Protein AF-A0A959A785-F1 (afdb_monomer_lite)

Secondary structure (DSSP, 8-state):
---HHHHHHHHHHTT--SS--EEE--SSTTTTHHHHHHHHHHHTT--SEEE-TTHHHHHHHTTPPP--S-PPPPPPPP--S-----

pLDDT: mean 85.13, std 17.61, range [33.28, 97.12]

Radius of gyration: 14.94 Å; chains: 1; bounding box: 43×20×35 Å

Sequence (86 aa):
MPPLDKFLQVLGRVGISHESHVVAYDDKYGALAAARFWWMLRAVGHRQVQVLDGGMQAALAAGFPANDANVEMPVPSACADEVVVT

Structure (mmCIF, N/CA/C/O backbone):
data_AF-A0A959A785-F1
#
_entry.id   AF-A0A959A785-F1
#
loop_
_atom_site.group_PDB
_atom_site.id
_atom_site.type_symbol
_atom_site.label_atom_id
_atom_site.label_alt_id
_atom_site.label_comp_id
_atom_site.label_asym_id
_atom_site.lab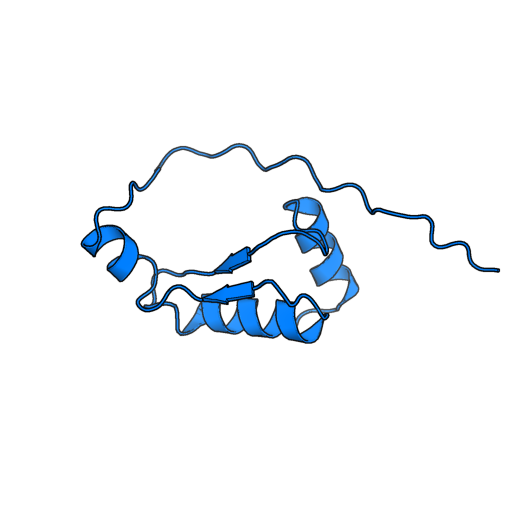el_entity_id
_atom_site.label_seq_id
_atom_site.pdbx_PDB_ins_code
_atom_site.Cartn_x
_atom_site.Cartn_y
_atom_site.Cartn_z
_atom_site.occupancy
_atom_site.B_iso_or_equiv
_atom_site.auth_seq_id
_atom_site.auth_comp_id
_atom_site.auth_asym_id
_atom_site.auth_atom_id
_atom_site.pdbx_PDB_model_num
ATOM 1 N N . MET A 1 1 ? 0.248 4.979 13.609 1.00 81.00 1 MET A N 1
ATOM 2 C CA . MET A 1 1 ? -0.966 5.005 12.761 1.00 81.00 1 MET A CA 1
ATOM 3 C C . MET A 1 1 ? -1.616 6.373 12.912 1.00 81.00 1 MET A C 1
ATOM 5 O O . MET A 1 1 ? -1.548 6.879 14.026 1.00 81.00 1 MET A O 1
ATOM 9 N N . PRO A 1 2 ? -2.172 6.994 11.855 1.00 92.81 2 PRO A N 1
ATOM 10 C CA . PRO A 1 2 ? -3.030 8.175 12.016 1.00 92.81 2 PRO A CA 1
ATOM 11 C C . PRO A 1 2 ? -4.321 7.825 12.790 1.00 92.81 2 PRO A C 1
ATOM 13 O O . PRO A 1 2 ? -4.587 6.637 12.997 1.00 92.81 2 PRO A O 1
ATOM 16 N N . PRO A 1 3 ? -5.128 8.820 13.206 1.00 96.62 3 PRO A N 1
ATOM 17 C CA . PRO A 1 3 ? -6.450 8.572 13.779 1.00 96.62 3 PRO A CA 1
ATOM 18 C C . PRO A 1 3 ? -7.296 7.683 12.864 1.00 96.62 3 PRO A C 1
ATOM 20 O O . PRO A 1 3 ? -7.286 7.866 11.643 1.00 96.62 3 PRO A O 1
ATOM 23 N N . LEU A 1 4 ? -8.018 6.732 13.458 1.00 94.06 4 LEU A N 1
ATOM 24 C CA . LEU A 1 4 ? -8.727 5.690 12.717 1.00 94.06 4 LEU A CA 1
ATOM 25 C C . LEU A 1 4 ? -9.737 6.279 11.725 1.00 94.06 4 LEU A C 1
ATOM 27 O O . LEU A 1 4 ? -9.687 5.938 10.547 1.00 94.06 4 LEU A O 1
ATOM 31 N N . ASP A 1 5 ? -10.561 7.236 12.154 1.00 95.38 5 ASP A N 1
ATOM 32 C CA . ASP A 1 5 ? -11.591 7.846 11.299 1.00 95.38 5 ASP A CA 1
ATOM 33 C C . ASP A 1 5 ? -10.993 8.527 10.065 1.00 95.38 5 ASP A C 1
ATOM 35 O O . ASP A 1 5 ? -11.513 8.421 8.956 1.00 95.38 5 ASP A O 1
ATOM 39 N N . LYS A 1 6 ? -9.844 9.192 10.238 1.00 95.56 6 LYS A N 1
ATOM 40 C CA . LYS A 1 6 ? -9.123 9.828 9.129 1.00 95.56 6 LYS A CA 1
ATOM 41 C C . LYS A 1 6 ? -8.558 8.798 8.167 1.00 95.56 6 LYS A C 1
ATOM 43 O O . LYS A 1 6 ? -8.583 9.025 6.962 1.00 95.56 6 LYS A O 1
ATOM 48 N N . PHE A 1 7 ? -8.062 7.677 8.682 1.00 94.75 7 PHE A N 1
ATOM 49 C CA . PHE A 1 7 ? -7.573 6.599 7.835 1.00 94.75 7 PHE A CA 1
ATOM 50 C C . PHE A 1 7 ? -8.703 5.964 7.020 1.00 94.75 7 PHE A C 1
ATOM 52 O O . PHE A 1 7 ? -8.584 5.873 5.801 1.00 94.75 7 PHE A O 1
ATOM 59 N N . LEU A 1 8 ? -9.816 5.605 7.665 1.00 93.06 8 LEU A N 1
ATOM 60 C CA . LEU A 1 8 ? -10.976 5.000 7.005 1.00 93.06 8 LEU A CA 1
ATOM 61 C C . LEU A 1 8 ? -11.602 5.943 5.966 1.00 93.06 8 LEU A C 1
ATOM 63 O O . LEU A 1 8 ? -11.918 5.511 4.860 1.00 93.06 8 LEU A O 1
ATOM 67 N N . GLN A 1 9 ? -11.693 7.242 6.271 1.00 92.69 9 GLN A N 1
ATOM 68 C CA . GLN A 1 9 ? -12.169 8.251 5.320 1.00 92.69 9 GLN A CA 1
ATOM 69 C C . GLN A 1 9 ? -11.294 8.313 4.059 1.00 92.69 9 GLN A C 1
ATOM 71 O O . GLN A 1 9 ? -11.811 8.454 2.950 1.00 92.69 9 GLN A O 1
ATOM 76 N N . VAL A 1 10 ? -9.970 8.204 4.213 1.00 92.75 10 VAL A N 1
ATOM 77 C CA . VAL A 1 10 ? -9.046 8.170 3.072 1.00 92.75 10 VAL A CA 1
ATOM 78 C C . VAL A 1 10 ? -9.232 6.891 2.264 1.00 92.75 10 VAL A C 1
ATOM 80 O O . VAL A 1 10 ? -9.338 6.996 1.046 1.00 92.75 10 VAL A O 1
ATOM 83 N N . LEU A 1 11 ? -9.327 5.722 2.911 1.00 92.56 11 LEU A N 1
ATOM 84 C CA . LEU A 1 11 ? -9.555 4.443 2.224 1.00 92.56 11 LEU A CA 1
ATOM 85 C C . LEU A 1 11 ? -10.831 4.472 1.372 1.00 92.56 11 LEU A C 1
ATOM 87 O O . LEU A 1 11 ? -10.771 4.161 0.183 1.00 92.56 11 LEU A O 1
ATOM 91 N N . GLY A 1 12 ? -11.948 4.942 1.936 1.00 91.44 12 GLY A N 1
ATOM 92 C CA . GLY A 1 12 ? -13.204 5.079 1.194 1.00 91.44 12 GLY A CA 1
ATOM 93 C C . GLY A 1 12 ? -13.090 6.050 0.015 1.00 91.44 12 GLY A C 1
ATOM 94 O O . GLY A 1 12 ? -13.539 5.744 -1.090 1.00 91.44 12 GLY A O 1
ATOM 95 N N . ARG A 1 13 ? -12.408 7.191 0.203 1.00 90.38 13 ARG A N 1
ATOM 96 C CA . ARG A 1 13 ? -12.180 8.182 -0.865 1.00 90.38 13 ARG A CA 1
ATOM 97 C C . ARG A 1 13 ? -11.369 7.627 -2.040 1.00 90.38 13 ARG A C 1
ATOM 99 O O . ARG A 1 13 ? -11.571 8.087 -3.158 1.00 90.38 13 ARG A O 1
ATOM 106 N N . VAL A 1 14 ? -10.456 6.686 -1.796 1.00 89.19 14 VAL A N 1
ATOM 107 C CA . VAL A 1 14 ? -9.648 6.032 -2.845 1.00 89.19 14 VAL A CA 1
ATOM 108 C C . VAL A 1 14 ? -10.270 4.729 -3.357 1.00 89.19 14 VAL A C 1
ATOM 110 O O . VAL A 1 14 ? -9.613 3.982 -4.074 1.00 89.19 14 VAL A O 1
ATOM 113 N N . GLY A 1 15 ? -11.517 4.430 -2.984 1.00 90.38 15 GLY A N 1
ATOM 114 C CA . GLY A 1 15 ? -12.237 3.261 -3.486 1.00 90.38 15 GLY A CA 1
ATOM 115 C C . GLY A 1 15 ? -11.926 1.939 -2.780 1.00 90.38 15 GLY A C 1
ATOM 116 O O . GLY A 1 15 ? -12.456 0.912 -3.196 1.00 90.38 15 GLY A O 1
ATOM 117 N N . ILE A 1 16 ? -11.118 1.938 -1.714 1.00 92.06 16 ILE A N 1
ATOM 118 C CA . ILE A 1 16 ? -10.767 0.718 -0.972 1.00 92.06 16 ILE A CA 1
ATOM 119 C C . ILE A 1 16 ? -11.897 0.370 0.002 1.00 92.06 16 ILE A C 1
ATOM 121 O O . ILE A 1 16 ? -12.113 1.068 0.995 1.00 92.06 16 ILE A O 1
ATOM 125 N N . SER A 1 17 ? -12.584 -0.737 -0.273 1.00 90.75 17 SER A N 1
ATOM 126 C CA . SER A 1 17 ? -13.583 -1.358 0.599 1.00 90.75 17 SER A CA 1
ATOM 127 C C . SER A 1 17 ? -13.005 -2.574 1.340 1.00 90.75 17 SER A C 1
ATOM 129 O O . SER A 1 17 ? -11.835 -2.938 1.190 1.00 90.75 17 SER A O 1
ATOM 131 N N . HIS A 1 18 ? -13.831 -3.238 2.151 1.00 88.50 18 HIS A N 1
ATOM 132 C CA . HIS A 1 18 ? -13.475 -4.509 2.795 1.00 88.50 18 HIS A CA 1
ATOM 133 C C . HIS A 1 18 ? -13.220 -5.657 1.801 1.00 88.50 18 HIS A C 1
ATOM 135 O O . HIS A 1 18 ? -12.500 -6.602 2.132 1.00 88.50 18 HIS A O 1
ATOM 141 N N . GLU A 1 19 ? -13.786 -5.573 0.599 1.00 90.38 19 GLU A N 1
ATOM 142 C CA . GLU A 1 19 ? -13.702 -6.602 -0.446 1.00 90.38 19 GLU A CA 1
ATOM 143 C C . GLU A 1 19 ? -12.532 -6.373 -1.402 1.00 90.38 19 GLU A C 1
ATOM 145 O O . GLU A 1 19 ? -12.127 -7.300 -2.101 1.00 90.38 19 GLU A O 1
ATOM 150 N N . SER A 1 20 ? -11.982 -5.154 -1.432 1.00 93.12 20 SER A N 1
ATOM 151 C CA . SER A 1 20 ? -10.858 -4.813 -2.296 1.00 93.12 20 SER A CA 1
ATOM 152 C C . SER A 1 20 ? -9.665 -5.731 -2.042 1.00 93.12 20 SER A C 1
ATOM 154 O O . SER A 1 20 ? -9.312 -6.013 -0.901 1.00 93.12 20 SER A O 1
ATOM 156 N N . HIS A 1 21 ? -8.995 -6.149 -3.111 1.00 95.38 21 HIS A N 1
ATOM 157 C CA . HIS A 1 21 ? -7.695 -6.799 -3.016 1.00 95.38 21 HIS A CA 1
ATOM 158 C C . HIS A 1 21 ? -6.612 -5.752 -3.266 1.00 95.38 21 HIS A C 1
ATOM 160 O O . HIS A 1 21 ? -6.495 -5.207 -4.362 1.00 95.38 21 HIS A O 1
ATOM 166 N N . VAL A 1 22 ? -5.830 -5.451 -2.231 1.00 95.88 22 VAL A N 1
ATOM 167 C CA . VAL A 1 22 ? -4.798 -4.414 -2.266 1.00 95.88 22 VAL A CA 1
ATOM 168 C C . VAL A 1 22 ? -3.407 -5.035 -2.408 1.00 95.88 22 VAL A C 1
ATOM 170 O O . VAL A 1 22 ? -2.985 -5.854 -1.591 1.00 95.88 22 VAL A O 1
ATOM 173 N N . VAL A 1 23 ? -2.653 -4.599 -3.415 1.00 95.69 23 VAL A N 1
ATOM 174 C CA . VAL A 1 23 ? -1.219 -4.896 -3.546 1.00 95.69 23 VAL A CA 1
ATOM 175 C C . VAL A 1 23 ? -0.451 -3.591 -3.368 1.00 95.69 23 VAL A C 1
ATOM 177 O O . VAL A 1 23 ? -0.554 -2.683 -4.188 1.00 95.69 23 VAL A O 1
ATOM 180 N N . ALA A 1 24 ? 0.287 -3.479 -2.267 1.00 96.00 24 ALA A N 1
ATOM 181 C CA . ALA A 1 24 ? 1.078 -2.302 -1.939 1.00 96.00 24 ALA A CA 1
ATOM 182 C C . ALA A 1 24 ? 2.504 -2.434 -2.492 1.00 96.00 24 ALA A C 1
ATOM 184 O O . ALA A 1 24 ? 3.151 -3.467 -2.322 1.00 96.00 24 ALA A O 1
ATOM 185 N N . TYR A 1 25 ? 3.022 -1.369 -3.095 1.00 95.88 25 TYR A N 1
ATOM 186 C CA . TYR A 1 25 ? 4.417 -1.257 -3.515 1.00 95.88 25 TYR A CA 1
ATOM 187 C C . TYR A 1 25 ? 4.908 0.179 -3.302 1.00 95.88 25 TYR A C 1
ATOM 189 O O . TYR A 1 25 ? 4.108 1.104 -3.157 1.00 95.88 25 TYR A O 1
ATOM 197 N N . ASP A 1 26 ? 6.224 0.357 -3.239 1.00 94.94 26 ASP A N 1
ATOM 198 C CA . ASP A 1 26 ? 6.875 1.664 -3.172 1.00 94.94 26 ASP A CA 1
ATOM 199 C C . ASP A 1 26 ? 8.168 1.664 -4.006 1.00 94.94 26 ASP A C 1
ATOM 201 O O . ASP A 1 26 ? 8.547 0.647 -4.598 1.00 94.94 26 ASP A O 1
ATOM 205 N N . ASP A 1 27 ? 8.840 2.812 -4.062 1.00 93.50 27 ASP A N 1
ATOM 206 C CA . ASP A 1 27 ? 10.129 3.013 -4.732 1.00 93.50 27 ASP A CA 1
ATOM 207 C C . ASP A 1 27 ? 11.331 2.603 -3.853 1.00 93.50 27 ASP A C 1
ATOM 209 O O . ASP A 1 27 ? 12.483 2.914 -4.174 1.00 93.50 27 ASP A O 1
ATOM 213 N N . LYS A 1 28 ? 11.096 1.908 -2.734 1.00 94.56 28 LYS A N 1
ATOM 214 C CA . LYS A 1 28 ? 12.093 1.483 -1.737 1.00 94.56 28 LYS A CA 1
ATOM 215 C C . LYS A 1 28 ? 11.998 -0.021 -1.471 1.00 94.56 28 LYS A C 1
ATOM 217 O O . LYS A 1 28 ? 12.042 -0.461 -0.322 1.00 94.56 28 LYS A O 1
ATOM 222 N N . TYR A 1 29 ? 11.901 -0.805 -2.546 1.00 91.69 29 TYR A N 1
ATOM 223 C CA . TYR A 1 29 ? 11.852 -2.272 -2.513 1.00 91.69 29 TYR A CA 1
ATOM 224 C C . TYR A 1 29 ? 10.679 -2.852 -1.701 1.00 91.69 29 TYR A C 1
ATOM 226 O O . TYR A 1 29 ? 10.754 -3.979 -1.219 1.00 91.69 29 TYR A O 1
ATOM 234 N N . GLY A 1 30 ? 9.604 -2.081 -1.510 1.00 88.56 30 GLY A N 1
ATOM 235 C CA . GLY A 1 30 ? 8.440 -2.472 -0.714 1.00 88.56 30 GLY A CA 1
ATOM 236 C C . GLY A 1 30 ? 8.661 -2.411 0.804 1.00 88.56 30 GLY A C 1
ATOM 237 O O . GLY A 1 30 ? 7.758 -2.749 1.572 1.00 88.56 30 GLY A O 1
ATOM 238 N N . ALA A 1 31 ? 9.838 -1.987 1.269 1.00 88.62 31 ALA A N 1
ATOM 239 C CA . ALA A 1 31 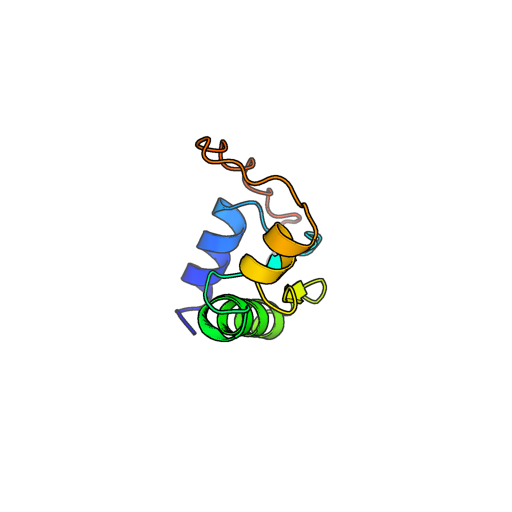? 10.251 -2.155 2.662 1.00 88.62 31 ALA A CA 1
ATOM 240 C C . ALA A 1 31 ? 9.806 -1.018 3.594 1.00 88.62 31 ALA A C 1
ATOM 242 O O . ALA A 1 31 ? 9.803 -1.198 4.814 1.00 88.62 31 ALA A O 1
ATOM 243 N N . LEU A 1 32 ? 9.450 0.153 3.054 1.00 90.44 32 LEU A N 1
ATOM 244 C CA . LEU A 1 32 ? 9.168 1.340 3.862 1.00 90.44 32 LEU A CA 1
ATOM 245 C C . LEU A 1 32 ? 7.681 1.692 3.840 1.00 90.44 32 LEU A C 1
ATOM 247 O O . LEU A 1 32 ? 6.923 1.280 4.723 1.00 90.44 32 LEU A O 1
ATOM 251 N N . ALA A 1 33 ? 7.251 2.466 2.848 1.00 93.69 33 ALA A N 1
ATOM 252 C CA . ALA A 1 33 ? 5.888 2.972 2.780 1.00 93.69 33 ALA A CA 1
ATOM 253 C C . ALA A 1 33 ? 4.889 1.836 2.528 1.00 93.69 33 ALA A C 1
ATOM 255 O O . ALA A 1 33 ? 3.843 1.789 3.184 1.00 93.69 33 ALA A O 1
ATOM 256 N N . ALA A 1 34 ? 5.233 0.887 1.654 1.00 95.81 34 ALA A N 1
ATOM 257 C CA . ALA A 1 34 ? 4.364 -0.237 1.323 1.00 95.81 34 ALA A CA 1
ATOM 258 C C . ALA A 1 34 ? 4.148 -1.164 2.528 1.00 95.81 34 ALA A C 1
ATOM 260 O O . ALA A 1 34 ? 3.003 -1.438 2.892 1.00 95.81 34 ALA A O 1
ATOM 261 N N . ALA A 1 35 ? 5.222 -1.565 3.218 1.00 95.62 35 ALA A N 1
ATOM 262 C CA . ALA A 1 35 ? 5.133 -2.363 4.442 1.00 95.62 35 ALA A CA 1
ATOM 263 C C . ALA A 1 35 ? 4.333 -1.650 5.547 1.00 95.62 35 ALA A C 1
ATOM 265 O O . ALA A 1 35 ? 3.495 -2.258 6.223 1.00 95.62 35 ALA A O 1
ATOM 266 N N . ARG A 1 36 ? 4.534 -0.336 5.711 1.00 96.06 36 ARG A N 1
ATOM 267 C CA . ARG A 1 36 ? 3.783 0.469 6.682 1.00 96.06 36 ARG A CA 1
ATOM 268 C C . ARG A 1 36 ? 2.291 0.513 6.353 1.00 96.06 36 ARG A C 1
ATOM 270 O O . ARG A 1 36 ? 1.477 0.407 7.274 1.00 96.06 36 ARG A O 1
ATOM 277 N N . PHE A 1 37 ? 1.937 0.679 5.080 1.00 96.25 37 PHE A N 1
ATOM 278 C CA . PHE A 1 37 ? 0.550 0.700 4.618 1.00 96.25 37 PHE A CA 1
ATOM 279 C C . PHE A 1 37 ? -0.114 -0.674 4.755 1.00 96.25 37 PHE A C 1
ATOM 281 O O . PHE A 1 37 ? -1.212 -0.767 5.305 1.00 96.25 37 PHE A O 1
ATOM 288 N N . TRP A 1 38 ? 0.594 -1.744 4.384 1.00 96.50 38 TRP A N 1
ATOM 289 C CA . TRP A 1 38 ? 0.176 -3.126 4.622 1.00 96.50 38 TRP A CA 1
ATOM 290 C C . TRP A 1 38 ? -0.156 -3.372 6.096 1.00 96.50 38 TRP A C 1
ATOM 292 O O . TRP A 1 38 ? -1.246 -3.850 6.413 1.00 96.50 38 TRP A O 1
ATOM 302 N N . TRP A 1 39 ? 0.724 -2.962 7.015 1.00 96.31 39 TRP A N 1
ATOM 303 C CA . TRP A 1 39 ? 0.472 -3.101 8.451 1.00 96.31 39 TRP A CA 1
ATOM 304 C C . TRP A 1 39 ? -0.782 -2.332 8.894 1.00 96.31 39 TRP A C 1
ATOM 306 O O . TRP A 1 39 ? -1.544 -2.830 9.718 1.00 96.31 39 TRP A O 1
ATOM 316 N N . MET A 1 40 ? -1.039 -1.140 8.337 1.00 97.00 40 MET A N 1
ATOM 317 C CA . MET A 1 40 ? -2.233 -0.348 8.677 1.00 97.00 40 MET A CA 1
ATOM 318 C C . MET A 1 40 ? -3.519 -1.025 8.227 1.00 97.00 40 MET A C 1
ATOM 320 O O . MET A 1 40 ? -4.467 -1.085 9.004 1.00 97.00 40 MET A O 1
ATOM 324 N N . LEU A 1 41 ? -3.539 -1.558 7.005 1.00 96.31 41 LEU A N 1
ATOM 325 C CA . LEU A 1 41 ? -4.681 -2.305 6.482 1.00 96.31 41 LEU A CA 1
ATOM 326 C C . LEU A 1 41 ? -4.959 -3.548 7.334 1.00 96.31 41 LEU A C 1
ATOM 328 O O . LEU A 1 41 ? -6.097 -3.790 7.735 1.00 96.31 41 LEU A O 1
ATOM 332 N N . ARG A 1 42 ? -3.908 -4.278 7.718 1.00 95.38 42 ARG A N 1
ATOM 333 C CA . ARG A 1 42 ? -4.030 -5.423 8.629 1.00 95.38 42 ARG A CA 1
ATOM 334 C C . ARG A 1 42 ? -4.545 -5.017 10.009 1.00 95.38 42 ARG A C 1
ATOM 336 O O . ARG A 1 42 ? -5.374 -5.732 10.566 1.00 95.38 42 ARG A O 1
ATOM 343 N N . ALA A 1 43 ? -4.094 -3.881 10.542 1.00 95.25 43 ALA A N 1
ATOM 344 C CA . ALA A 1 43 ? -4.523 -3.374 11.845 1.00 95.25 43 ALA A CA 1
ATOM 345 C C . ALA A 1 43 ? -6.021 -3.023 11.889 1.00 95.25 43 ALA A C 1
ATOM 347 O O . ALA A 1 43 ? -6.641 -3.190 12.934 1.00 95.25 43 ALA A O 1
ATOM 348 N N . VAL A 1 44 ? -6.613 -2.599 10.766 1.00 94.44 44 VAL A N 1
ATOM 349 C CA . VAL A 1 44 ? -8.063 -2.336 10.649 1.00 94.44 44 VAL A CA 1
ATOM 350 C C . VAL A 1 44 ? -8.872 -3.549 10.172 1.00 94.44 44 VAL A C 1
ATOM 352 O O . VAL A 1 44 ? -10.052 -3.429 9.862 1.00 94.44 44 VAL A O 1
ATOM 355 N N . GLY A 1 45 ? -8.255 -4.733 10.109 1.00 93.69 45 GLY A N 1
ATOM 356 C CA . GLY A 1 45 ? -8.936 -5.987 9.774 1.00 93.69 45 GLY A CA 1
ATOM 357 C C . GLY A 1 45 ? -9.052 -6.293 8.278 1.00 93.69 45 GLY A C 1
ATOM 358 O O . GLY A 1 45 ? -9.636 -7.316 7.918 1.00 93.69 45 GLY A O 1
ATOM 359 N N . HIS A 1 46 ? -8.464 -5.480 7.398 1.00 95.50 46 HIS A N 1
ATOM 360 C CA . HIS A 1 46 ? -8.436 -5.751 5.965 1.00 95.50 46 HIS A CA 1
ATOM 361 C C . HIS A 1 46 ? -7.422 -6.870 5.659 1.00 95.50 46 HIS A C 1
ATOM 363 O O . HIS A 1 46 ? -6.210 -6.711 5.831 1.00 95.50 46 HIS A O 1
ATOM 369 N N . ARG A 1 47 ? -7.920 -8.045 5.253 1.00 93.56 47 ARG A N 1
ATOM 370 C CA . ARG A 1 47 ? -7.104 -9.268 5.110 1.00 93.56 47 ARG A CA 1
ATOM 371 C C . ARG A 1 47 ? -6.493 -9.444 3.724 1.00 93.56 47 ARG A C 1
ATOM 373 O O . ARG A 1 47 ? -5.411 -10.019 3.627 1.00 93.56 47 ARG A O 1
ATOM 380 N N . GLN A 1 48 ? -7.166 -8.954 2.684 1.00 96.12 48 GLN A N 1
ATOM 381 C CA . GLN A 1 48 ? -6.779 -9.121 1.282 1.00 96.12 48 GLN A CA 1
ATOM 382 C C . GLN A 1 48 ? -5.704 -8.106 0.869 1.00 96.12 48 GLN A C 1
ATOM 384 O O . GLN A 1 48 ? -5.869 -7.347 -0.079 1.00 96.12 48 GLN A O 1
ATOM 389 N N . VAL A 1 49 ? -4.589 -8.081 1.606 1.00 97.12 49 VAL A N 1
ATOM 390 C CA . VAL A 1 49 ? -3.483 -7.149 1.370 1.00 97.12 49 VAL A CA 1
ATOM 391 C C . VAL A 1 49 ? -2.143 -7.866 1.269 1.00 97.12 49 VAL A C 1
ATOM 393 O O . VAL A 1 49 ? -1.804 -8.707 2.108 1.00 97.12 49 VAL A O 1
ATOM 396 N N . GLN A 1 50 ? -1.370 -7.507 0.247 1.00 96.88 50 GLN A N 1
ATOM 397 C CA . GLN A 1 50 ? -0.042 -8.044 -0.050 1.00 96.88 50 GLN A CA 1
ATOM 398 C C . GLN A 1 50 ? 0.947 -6.899 -0.299 1.00 96.88 50 GLN A C 1
ATOM 400 O O . GLN A 1 50 ? 0.538 -5.796 -0.657 1.00 96.88 50 GLN A O 1
ATOM 405 N N . VAL A 1 51 ? 2.239 -7.160 -0.100 1.00 97.06 51 VAL A N 1
ATOM 406 C CA . VAL A 1 51 ? 3.324 -6.243 -0.477 1.00 97.06 51 VAL A CA 1
ATOM 407 C C . VAL A 1 51 ? 4.072 -6.863 -1.645 1.00 97.06 51 VAL A C 1
ATOM 409 O O . VAL A 1 51 ? 4.382 -8.053 -1.600 1.00 97.06 51 VAL A O 1
ATOM 412 N N . LEU A 1 52 ? 4.341 -6.075 -2.682 1.00 96.25 52 LEU A N 1
ATOM 413 C CA . LEU A 1 52 ? 5.143 -6.526 -3.810 1.00 96.25 52 LEU A CA 1
ATOM 414 C C . LEU A 1 52 ? 6.610 -6.653 -3.388 1.00 96.25 52 LEU A C 1
ATOM 416 O O . LEU A 1 52 ? 7.248 -5.655 -3.045 1.00 96.25 52 LEU A O 1
ATOM 420 N N . ASP A 1 53 ? 7.134 -7.876 -3.435 1.00 94.81 53 ASP A N 1
ATOM 421 C CA . ASP A 1 53 ? 8.534 -8.156 -3.124 1.00 94.81 53 ASP A CA 1
ATOM 422 C C . ASP A 1 53 ? 9.462 -7.448 -4.122 1.00 94.81 53 ASP A C 1
ATOM 424 O O . ASP A 1 53 ? 9.287 -7.546 -5.336 1.00 94.81 53 ASP A O 1
ATOM 428 N N . GLY A 1 54 ? 10.411 -6.670 -3.600 1.00 94.44 54 GLY A N 1
ATOM 429 C CA . GLY A 1 54 ? 11.302 -5.822 -4.391 1.00 94.44 54 GLY A CA 1
ATOM 430 C C . GLY A 1 54 ? 10.660 -4.554 -4.975 1.00 94.44 54 GLY A C 1
ATOM 431 O O . GLY A 1 54 ? 11.343 -3.810 -5.682 1.00 94.44 54 GLY A O 1
ATOM 432 N N . GLY A 1 55 ? 9.397 -4.256 -4.645 1.00 94.56 55 GLY A N 1
ATOM 433 C CA . GLY A 1 55 ? 8.730 -2.989 -4.961 1.00 94.56 55 GLY A CA 1
ATOM 434 C C . GLY A 1 55 ? 8.642 -2.663 -6.457 1.00 94.56 55 GLY A C 1
ATOM 435 O O . GLY A 1 55 ? 8.603 -3.548 -7.315 1.00 94.56 55 GLY A O 1
ATOM 436 N N . MET A 1 56 ? 8.608 -1.366 -6.779 1.00 94.75 56 MET A N 1
ATOM 437 C CA . MET A 1 56 ? 8.516 -0.887 -8.166 1.00 94.75 56 MET A CA 1
ATOM 438 C C . MET A 1 56 ? 9.683 -1.389 -9.032 1.00 94.75 56 MET A C 1
ATOM 440 O O . MET A 1 56 ? 9.500 -1.681 -10.210 1.00 94.75 56 MET A O 1
ATOM 444 N N . GLN A 1 57 ? 10.873 -1.538 -8.452 1.00 94.25 57 GLN A N 1
ATOM 445 C CA . GLN A 1 57 ? 12.069 -2.011 -9.144 1.00 94.25 57 GLN A CA 1
ATOM 446 C C . GLN A 1 57 ? 11.890 -3.432 -9.680 1.00 94.25 57 GLN A C 1
ATOM 448 O O . GLN A 1 57 ? 12.197 -3.692 -10.843 1.00 94.25 57 GLN A O 1
ATOM 453 N N . ALA A 1 58 ? 11.366 -4.338 -8.851 1.00 95.50 58 ALA A N 1
ATOM 454 C CA . ALA A 1 58 ? 11.090 -5.708 -9.266 1.00 95.50 58 ALA A CA 1
ATOM 455 C C . ALA A 1 58 ? 9.981 -5.769 -10.325 1.00 95.50 58 ALA A C 1
ATOM 457 O O . ALA A 1 58 ? 10.108 -6.529 -11.283 1.00 95.50 58 ALA A O 1
ATOM 458 N N . ALA A 1 59 ? 8.944 -4.929 -10.210 1.00 94.38 59 ALA A N 1
ATOM 459 C CA . ALA A 1 59 ? 7.898 -4.832 -11.231 1.00 94.38 59 ALA A CA 1
ATOM 460 C C . ALA A 1 59 ? 8.478 -4.445 -12.601 1.00 94.38 59 ALA A C 1
ATOM 462 O O . ALA A 1 59 ? 8.228 -5.109 -13.607 1.00 94.38 59 ALA A O 1
ATOM 463 N N . LEU A 1 60 ? 9.298 -3.394 -12.639 1.00 94.81 60 LEU A N 1
ATOM 464 C CA . LEU A 1 60 ? 9.919 -2.926 -13.876 1.00 94.81 60 LEU A CA 1
ATOM 465 C C . LEU A 1 60 ? 10.884 -3.968 -14.454 1.00 94.81 60 LEU A C 1
ATOM 467 O O . LEU A 1 60 ? 10.861 -4.224 -15.656 1.00 94.81 60 LEU A O 1
ATOM 471 N N . ALA A 1 61 ? 11.691 -4.614 -13.607 1.00 96.19 61 ALA A N 1
ATOM 472 C CA . ALA A 1 61 ? 12.605 -5.675 -14.030 1.00 96.19 61 ALA A CA 1
ATOM 473 C C . ALA A 1 61 ? 11.869 -6.905 -14.593 1.00 96.19 61 ALA A C 1
ATOM 475 O O . ALA A 1 61 ? 12.372 -7.555 -15.507 1.00 96.19 61 ALA A O 1
ATOM 476 N N . ALA A 1 62 ? 10.670 -7.203 -14.084 1.00 96.31 62 ALA A N 1
ATOM 477 C CA . ALA A 1 62 ? 9.797 -8.259 -14.592 1.00 96.31 62 ALA A CA 1
ATOM 478 C C . ALA A 1 62 ? 9.002 -7.851 -15.852 1.00 96.31 62 ALA A C 1
ATOM 480 O O . ALA A 1 62 ? 8.254 -8.667 -16.389 1.00 96.31 62 ALA A O 1
ATOM 481 N N . GLY A 1 63 ? 9.163 -6.616 -16.342 1.00 95.25 63 GLY A N 1
ATOM 482 C CA . GLY A 1 63 ? 8.524 -6.130 -17.566 1.00 95.25 63 GLY A CA 1
ATOM 483 C C . GLY A 1 63 ? 7.075 -5.667 -17.395 1.00 95.25 63 GLY A C 1
ATOM 484 O O . GLY A 1 63 ? 6.353 -5.578 -18.389 1.00 95.25 63 GLY A O 1
ATOM 485 N N . PHE A 1 64 ? 6.627 -5.369 -16.169 1.00 92.50 64 PHE A N 1
ATOM 486 C CA . PHE A 1 64 ? 5.309 -4.763 -15.970 1.00 92.50 64 PHE A CA 1
ATOM 487 C C . PHE A 1 64 ? 5.274 -3.336 -16.548 1.00 92.50 64 PHE A C 1
ATOM 489 O O . PHE A 1 64 ? 6.228 -2.576 -16.360 1.00 92.50 64 PHE A O 1
ATOM 496 N N . PRO A 1 65 ? 4.182 -2.945 -17.232 1.00 90.00 65 PRO A N 1
ATOM 497 C CA . PRO A 1 65 ? 4.054 -1.603 -17.783 1.00 90.00 65 PRO A CA 1
ATOM 498 C C . PRO A 1 65 ? 3.915 -0.569 -16.661 1.00 90.00 65 PRO A C 1
ATOM 500 O O . PRO A 1 65 ? 3.156 -0.765 -15.711 1.00 90.00 65 PRO A O 1
ATOM 503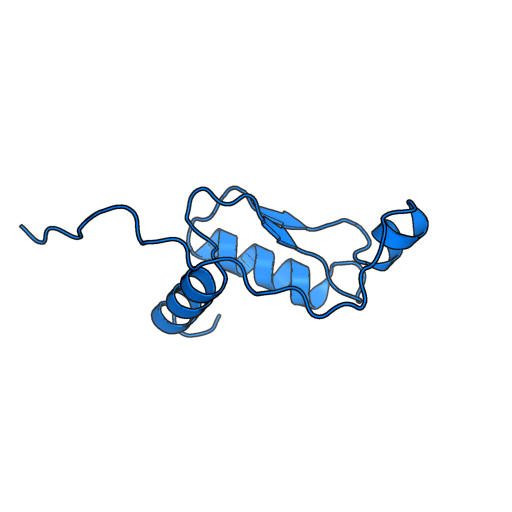 N N . ALA A 1 66 ? 4.617 0.554 -16.799 1.00 87.00 66 ALA A N 1
ATOM 504 C CA . ALA A 1 66 ? 4.426 1.732 -15.964 1.00 87.00 66 ALA A CA 1
ATOM 505 C C . ALA A 1 66 ? 3.634 2.784 -16.742 1.00 87.00 66 ALA A C 1
ATOM 507 O O . ALA A 1 66 ? 3.895 3.018 -17.921 1.00 87.00 66 ALA A O 1
ATOM 508 N N . ASN A 1 67 ? 2.671 3.412 -16.070 1.00 83.38 67 ASN A N 1
ATOM 509 C CA . ASN A 1 67 ? 1.913 4.527 -16.618 1.00 83.38 67 ASN A CA 1
ATOM 510 C C . ASN A 1 67 ? 2.357 5.817 -15.931 1.00 83.38 67 ASN A C 1
ATOM 512 O O . ASN A 1 67 ? 2.227 5.939 -14.716 1.00 83.38 67 ASN A O 1
ATOM 516 N N . ASP A 1 68 ? 2.790 6.794 -16.725 1.00 76.06 68 ASP A N 1
ATOM 517 C CA . ASP A 1 68 ? 3.052 8.166 -16.264 1.00 76.06 68 ASP A CA 1
ATOM 518 C C . ASP A 1 68 ? 1.805 9.063 -16.383 1.00 76.06 68 ASP A C 1
ATOM 520 O O . ASP A 1 68 ? 1.820 10.245 -16.036 1.00 76.06 68 ASP A O 1
ATOM 524 N N . ALA A 1 69 ? 0.709 8.509 -16.910 1.00 73.19 69 ALA A N 1
ATOM 525 C CA . ALA A 1 69 ? -0.551 9.213 -17.068 1.00 73.19 69 ALA A CA 1
ATOM 526 C C . ALA A 1 69 ? -1.234 9.424 -15.712 1.00 73.19 69 ALA A C 1
ATOM 528 O O . ALA A 1 69 ? -1.253 8.534 -14.861 1.00 73.19 69 ALA A O 1
ATOM 529 N N . ASN A 1 70 ? -1.855 10.591 -15.541 1.00 68.62 70 ASN A N 1
ATOM 530 C CA . ASN A 1 70 ? -2.711 10.855 -14.393 1.00 68.62 70 ASN A CA 1
ATOM 531 C C . ASN A 1 70 ? -3.949 9.950 -14.486 1.00 68.62 70 ASN A C 1
ATOM 533 O O . ASN A 1 70 ? -4.835 10.191 -15.307 1.00 68.62 70 ASN A O 1
ATOM 537 N N . VAL A 1 71 ? -3.970 8.875 -13.700 1.00 71.69 71 VAL A N 1
ATOM 538 C CA . VAL A 1 71 ? -5.091 7.934 -13.665 1.00 71.69 71 VAL A CA 1
ATOM 539 C C . VAL A 1 71 ? -6.232 8.577 -12.888 1.00 71.69 71 VAL A C 1
ATOM 541 O O . VAL A 1 71 ? -6.039 9.091 -11.785 1.00 71.69 71 VAL A O 1
ATOM 544 N N . GLU A 1 72 ? -7.426 8.562 -13.473 1.00 69.75 72 GLU A N 1
ATOM 545 C CA . GLU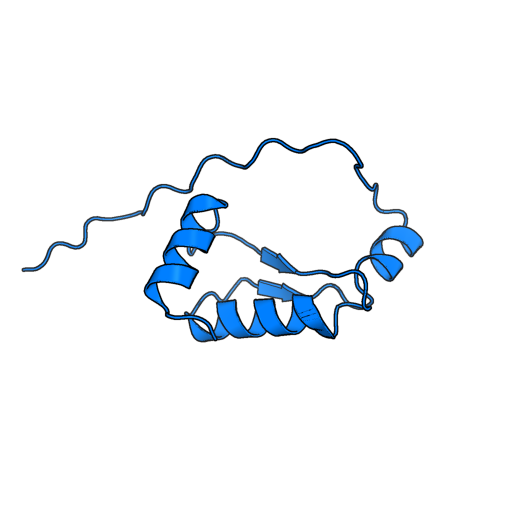 A 1 72 ? -8.621 9.055 -12.803 1.00 69.75 72 GLU A CA 1
ATOM 546 C C . GLU A 1 72 ? -8.892 8.206 -11.556 1.00 69.75 72 GLU A C 1
ATOM 548 O O . GLU A 1 72 ? -8.818 6.976 -11.591 1.00 69.75 72 GLU A O 1
ATOM 553 N N . MET A 1 73 ? -9.134 8.873 -10.427 1.00 65.31 73 MET A N 1
ATOM 554 C CA . MET A 1 73 ? -9.355 8.185 -9.158 1.00 65.31 73 MET A CA 1
ATOM 555 C C . MET A 1 73 ? -10.556 7.244 -9.302 1.00 65.31 73 MET A C 1
ATOM 557 O O . MET A 1 73 ? -11.591 7.674 -9.822 1.00 65.31 73 MET A O 1
ATOM 561 N N . PRO A 1 74 ? -10.454 5.988 -8.835 1.00 67.19 74 PRO A N 1
ATOM 562 C CA . PRO A 1 74 ? -11.590 5.083 -8.864 1.00 67.19 74 PRO A CA 1
ATOM 563 C C . PRO A 1 74 ? -12.755 5.704 -8.091 1.00 67.19 74 PRO A C 1
ATOM 565 O O . PRO A 1 74 ? -12.559 6.399 -7.088 1.00 67.19 74 PRO A O 1
ATOM 568 N N . VAL A 1 75 ? -13.972 5.456 -8.578 1.00 65.31 75 VAL A N 1
ATOM 569 C CA . VAL A 1 75 ? -15.195 5.885 -7.896 1.00 65.31 75 VAL A CA 1
ATOM 570 C C . VAL A 1 75 ? -15.143 5.389 -6.447 1.00 65.31 75 VAL A C 1
ATOM 572 O O . VAL A 1 75 ? -14.838 4.211 -6.236 1.00 65.31 75 VAL A O 1
ATOM 575 N N . PRO A 1 76 ? -15.403 6.257 -5.451 1.00 67.12 76 PRO A N 1
ATOM 576 C CA . PRO A 1 76 ? -15.422 5.847 -4.055 1.00 67.12 76 PRO A CA 1
ATOM 577 C C . PRO A 1 76 ? -16.316 4.620 -3.890 1.00 67.12 76 PRO A C 1
ATOM 579 O O . PRO A 1 76 ? -17.459 4.624 -4.352 1.00 67.12 76 PRO A O 1
ATOM 582 N N . SER A 1 77 ? -15.803 3.576 -3.239 1.00 60.22 77 SER A N 1
ATOM 583 C CA . SER A 1 77 ? -16.636 2.438 -2.866 1.00 60.22 77 SER A CA 1
ATOM 584 C C . SER A 1 77 ? -17.698 2.972 -1.916 1.00 60.22 77 SER A C 1
ATOM 586 O O . SER A 1 77 ? -17.364 3.534 -0.870 1.00 60.22 77 SER A O 1
ATOM 588 N N . ALA A 1 78 ? -18.971 2.845 -2.289 1.00 53.19 78 ALA A N 1
ATOM 589 C CA . ALA A 1 78 ? -20.057 3.103 -1.359 1.00 53.19 78 ALA A CA 1
ATOM 590 C C . ALA A 1 78 ? -19.866 2.192 -0.138 1.00 53.19 78 ALA A C 1
ATOM 592 O O . ALA A 1 78 ? -19.524 1.019 -0.295 1.00 53.19 78 ALA A O 1
ATOM 593 N N . CYS A 1 79 ? -20.059 2.724 1.072 1.00 41.28 79 CYS A N 1
ATOM 594 C CA . CYS A 1 79 ? -20.186 1.877 2.253 1.00 41.28 79 CYS A CA 1
ATOM 595 C C . CYS A 1 79 ? -21.325 0.887 1.988 1.00 41.28 79 CYS A C 1
ATOM 597 O O . CYS A 1 79 ? -22.477 1.305 1.882 1.00 41.28 79 CYS A O 1
ATOM 599 N N . ALA A 1 80 ? -21.004 -0.398 1.852 1.00 43.25 80 ALA A N 1
ATOM 600 C CA . ALA A 1 80 ? -22.001 -1.437 2.015 1.00 43.25 80 ALA A CA 1
ATOM 601 C C . ALA A 1 80 ? -22.490 -1.379 3.471 1.00 43.25 80 ALA A C 1
ATOM 603 O O . ALA A 1 80 ? -21.690 -1.450 4.404 1.00 43.25 80 ALA A O 1
ATOM 604 N N . ASP A 1 81 ? -23.800 -1.192 3.591 1.00 38.00 81 ASP A N 1
ATOM 605 C CA . ASP A 1 81 ? -24.659 -1.365 4.758 1.00 38.00 81 ASP A CA 1
ATOM 606 C C . ASP A 1 81 ? -24.599 -0.332 5.901 1.00 38.00 81 ASP A C 1
ATOM 608 O O . ASP A 1 81 ? -23.669 -0.214 6.697 1.00 38.00 81 ASP A O 1
ATOM 612 N N . GLU A 1 82 ? -25.700 0.421 5.946 1.00 39.88 82 GLU A N 1
ATOM 613 C CA . GLU A 1 82 ? -26.459 0.857 7.117 1.00 39.88 82 GLU A CA 1
ATOM 614 C C . GLU A 1 82 ? -25.903 0.369 8.468 1.00 39.88 82 GLU A C 1
ATOM 616 O O . GLU A 1 82 ? -26.137 -0.756 8.908 1.00 39.88 82 GLU A O 1
ATOM 621 N N . VAL A 1 83 ? -25.234 1.266 9.196 1.00 36.47 83 VAL A N 1
ATOM 622 C CA . VAL A 1 83 ? -25.152 1.142 10.653 1.00 36.47 83 VAL A CA 1
ATOM 623 C C . VAL A 1 83 ? -26.549 1.454 11.193 1.00 36.47 83 VAL A C 1
ATOM 625 O O . VAL A 1 83 ? -26.843 2.591 11.565 1.00 36.47 83 VAL A O 1
ATOM 628 N N . VAL A 1 84 ? -27.428 0.450 11.207 1.00 33.28 84 VAL A N 1
ATOM 629 C CA . VAL A 1 84 ? -28.615 0.469 12.065 1.00 33.28 84 VAL A CA 1
ATOM 630 C C . VAL A 1 84 ? -28.114 0.355 13.491 1.00 33.28 84 VAL A C 1
ATOM 632 O O . VAL A 1 84 ? -27.755 -0.721 13.967 1.00 33.28 84 VAL A O 1
ATOM 635 N N . VAL A 1 85 ? -28.059 1.492 14.175 1.00 33.47 85 VAL A N 1
ATOM 636 C CA . VAL A 1 85 ? -28.032 1.501 15.633 1.00 33.47 85 VAL A CA 1
ATOM 637 C C . VAL A 1 85 ? -29.456 1.189 16.093 1.00 33.47 85 VAL A C 1
ATOM 639 O O . VAL A 1 85 ? -30.304 2.080 16.145 1.00 33.47 85 VAL A O 1
ATOM 642 N 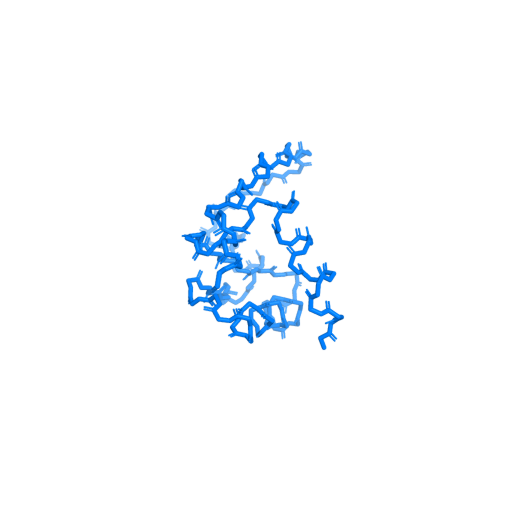N . THR A 1 86 ? -29.713 -0.080 16.394 1.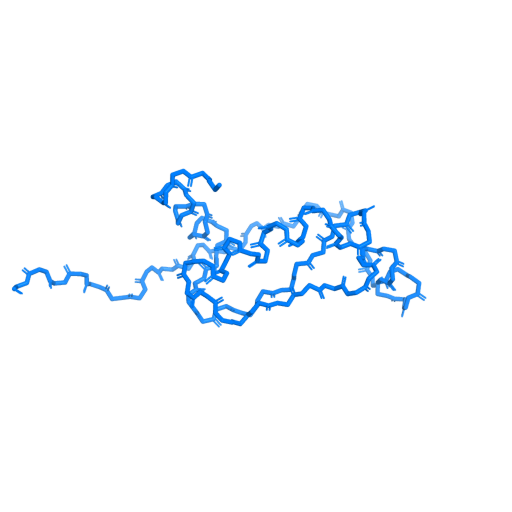00 46.06 86 THR A N 1
ATOM 643 C CA . THR A 1 86 ? -30.780 -0.518 17.308 1.00 46.06 86 THR A CA 1
ATOM 644 C C . THR A 1 86 ? -30.156 -1.236 18.482 1.00 46.06 86 THR A C 1
ATOM 646 O O . THR A 1 86 ? -29.250 -2.061 18.224 1.00 46.06 86 THR A O 1
#

Foldseek 3Di:
DPPPVVVVVVCLQQQHDLPDQEEFFDPQQQPPPNVVVQVVCVVVPNDNYHYDGGGPVVCVVVPHDDDPDDDDRPDGHPPPDDPPPD